Protein AF-A0A6G4N703-F1 (afdb_monomer_lite)

Secondary structure (DSSP, 8-state):
-HHHHHHHHHHHHHHHT-TTS---SS-S-------SS--HHHHHHHHHHH-SEEEEE-S---HHHHHHHHHHHHHHHHTT-EEEEE---TTS--

pLDDT: mean 94.82, std 5.96, range [60.69, 98.56]

Radius of gyration: 16.87 Å; chains: 1; bounding box: 32×31×45 Å

Foldseek 3Di:
DVVVVQQLVQLCCCQPPNVPDDGDDDNHDDDADDDPVGHPLVVVLVCLQPDQEEEAEDADDDPVNCVSCVVSVVVCVVVVYYYYYHYDCPVVHD

Sequence (94 aa):
MSRLLNDFNQSLKKGFIDKDISHKGNYTPKLLVNNKNEKVLSTIIDELQKCETFYFSVAFITESGLASLKAQLLDLSNKGVKGKILTSNYLGFN

Structure (mmCIF, N/CA/C/O backbone):
data_AF-A0A6G4N703-F1
#
_entry.id   AF-A0A6G4N703-F1
#
loop_
_atom_site.group_PDB
_atom_site.id
_atom_site.type_symbol
_atom_sit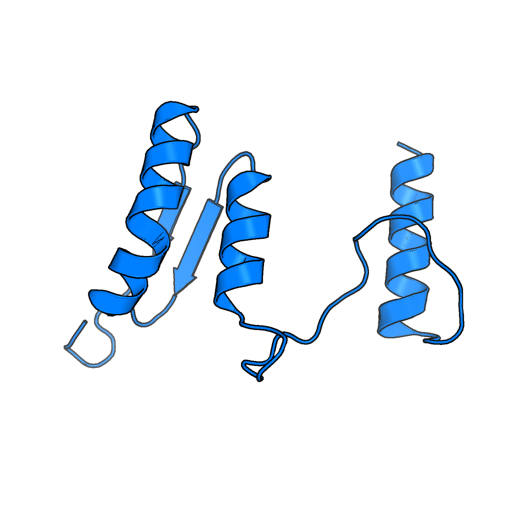e.label_atom_id
_atom_site.label_alt_id
_atom_site.label_comp_id
_atom_site.label_asym_id
_atom_site.label_entity_id
_atom_site.label_seq_id
_atom_site.pdbx_PDB_ins_code
_atom_site.Cartn_x
_atom_site.Cartn_y
_atom_site.Cartn_z
_atom_site.occupancy
_atom_site.B_iso_or_equiv
_atom_site.auth_seq_id
_atom_site.auth_comp_id
_atom_site.auth_asym_id
_atom_site.auth_atom_id
_atom_site.pdbx_PDB_model_num
ATOM 1 N N . MET A 1 1 ? -13.132 5.116 -21.550 1.00 68.25 1 MET A N 1
ATOM 2 C CA . MET A 1 1 ? -13.004 3.643 -21.481 1.00 68.25 1 MET A CA 1
ATOM 3 C C . MET A 1 1 ? -11.899 3.094 -22.388 1.00 68.25 1 MET A C 1
ATOM 5 O O . MET A 1 1 ? -11.006 2.433 -21.880 1.00 68.25 1 MET A O 1
ATOM 9 N N . SER A 1 2 ? -11.884 3.403 -23.693 1.00 84.69 2 SER A N 1
ATOM 10 C CA . SER A 1 2 ? -10.882 2.880 -24.652 1.00 84.69 2 SER A CA 1
ATOM 11 C C . SER A 1 2 ? -9.421 3.208 -24.305 1.00 84.69 2 SER A C 1
ATOM 13 O O . SER A 1 2 ? -8.554 2.348 -24.417 1.00 84.69 2 SER A O 1
ATOM 15 N N . ARG A 1 3 ? -9.140 4.430 -23.832 1.00 91.75 3 ARG A N 1
ATOM 16 C CA . ARG A 1 3 ? -7.783 4.846 -23.432 1.00 91.75 3 ARG A CA 1
ATOM 17 C C . ARG A 1 3 ? -7.240 4.056 -22.237 1.00 91.75 3 ARG A C 1
ATOM 19 O O . ARG A 1 3 ? -6.103 3.613 -22.291 1.00 91.75 3 ARG A O 1
ATOM 26 N N . LEU A 1 4 ? -8.068 3.828 -21.213 1.00 93.94 4 LEU A N 1
ATOM 27 C CA . LEU A 1 4 ? -7.687 3.038 -20.037 1.00 93.94 4 LEU A CA 1
ATOM 28 C C . LEU A 1 4 ? -7.313 1.605 -20.433 1.00 93.94 4 LEU A C 1
ATOM 30 O O . LEU A 1 4 ? -6.277 1.110 -20.014 1.00 93.94 4 LEU A O 1
ATOM 34 N N . LEU A 1 5 ? -8.126 0.969 -21.282 1.00 95.31 5 LEU A N 1
ATOM 35 C CA . LEU A 1 5 ? -7.853 -0.376 -21.799 1.00 95.31 5 LEU A CA 1
ATOM 36 C C . LEU A 1 5 ? -6.533 -0.436 -22.577 1.00 95.31 5 LEU A C 1
ATOM 38 O O . LEU A 1 5 ? -5.768 -1.382 -22.415 1.00 95.31 5 LEU A O 1
ATOM 42 N N . ASN A 1 6 ? -6.246 0.577 -23.397 1.00 94.56 6 ASN A N 1
ATOM 43 C CA . ASN A 1 6 ? -4.989 0.646 -24.141 1.00 94.56 6 ASN A CA 1
ATOM 44 C C . ASN A 1 6 ? -3.777 0.799 -23.213 1.00 94.56 6 ASN A C 1
ATOM 46 O O . ASN A 1 6 ? -2.815 0.046 -23.362 1.00 94.56 6 ASN A O 1
ATOM 50 N N . ASP A 1 7 ? -3.838 1.720 -22.250 1.00 95.44 7 ASP A N 1
ATOM 51 C CA . ASP A 1 7 ? -2.763 1.946 -21.277 1.00 95.44 7 ASP A CA 1
ATOM 52 C C . ASP A 1 7 ? -2.533 0.679 -20.426 1.00 95.44 7 ASP A C 1
ATOM 54 O O . ASP A 1 7 ? -1.404 0.210 -20.277 1.00 95.44 7 ASP A O 1
ATOM 58 N N . PHE A 1 8 ? -3.614 0.038 -19.968 1.00 96.00 8 PHE A N 1
ATOM 59 C CA . PHE A 1 8 ? -3.556 -1.198 -19.187 1.00 96.00 8 PHE A CA 1
ATOM 60 C C . PHE A 1 8 ? -2.943 -2.361 -19.980 1.00 96.00 8 PHE A C 1
ATOM 62 O O . PHE A 1 8 ? -2.034 -3.033 -19.496 1.00 96.00 8 PHE A O 1
ATOM 69 N N . ASN A 1 9 ? -3.369 -2.566 -21.231 1.00 95.25 9 ASN A N 1
ATOM 70 C CA . ASN A 1 9 ? -2.817 -3.613 -22.095 1.00 95.25 9 ASN A CA 1
ATOM 71 C C . ASN A 1 9 ? -1.326 -3.400 -22.389 1.00 95.25 9 ASN A C 1
ATOM 73 O O . ASN A 1 9 ? -0.573 -4.372 -22.460 1.00 95.25 9 ASN A O 1
ATOM 77 N N . GLN A 1 10 ? -0.879 -2.151 -22.552 1.00 96.06 10 GLN A N 1
ATOM 78 C CA . GLN A 1 10 ? 0.545 -1.848 -22.720 1.00 96.06 10 GLN A CA 1
ATOM 79 C C . GLN A 1 10 ? 1.342 -2.152 -21.447 1.00 96.06 10 GLN A C 1
ATOM 81 O O . GLN A 1 10 ? 2.390 -2.790 -21.527 1.00 96.06 10 GLN A O 1
ATOM 86 N N . SER A 1 11 ? 0.829 -1.764 -20.276 1.00 96.81 11 SER A N 1
ATOM 87 C CA . SER A 1 11 ? 1.428 -2.099 -18.980 1.00 96.81 11 SER A CA 1
ATOM 88 C C . SER A 1 11 ? 1.541 -3.607 -18.744 1.00 96.81 11 SER A C 1
ATOM 90 O O . SER A 1 11 ? 2.592 -4.079 -18.308 1.00 96.81 11 SER A O 1
ATOM 92 N N . LEU A 1 12 ? 0.497 -4.377 -19.076 1.00 96.50 12 LEU A N 1
ATOM 93 C CA . LEU A 1 12 ? 0.519 -5.837 -18.961 1.00 96.50 12 LEU A CA 1
ATOM 94 C C . LEU A 1 12 ? 1.546 -6.462 -19.903 1.00 96.50 12 LEU A C 1
ATOM 96 O O . LEU A 1 12 ? 2.361 -7.274 -19.467 1.00 96.50 12 LEU A O 1
ATOM 100 N N . LYS A 1 13 ? 1.550 -6.059 -21.181 1.00 96.44 13 LYS A N 1
ATOM 101 C CA . LYS A 1 13 ? 2.547 -6.546 -22.140 1.00 96.44 13 LYS A CA 1
ATOM 102 C C . LYS A 1 13 ? 3.964 -6.252 -21.648 1.00 96.44 13 LYS A C 1
ATOM 104 O O . LYS A 1 13 ? 4.808 -7.135 -21.728 1.00 96.44 13 LYS A O 1
ATOM 109 N N . LYS A 1 14 ? 4.209 -5.073 -21.066 1.00 96.94 14 LYS A N 1
ATOM 110 C CA . LYS A 1 14 ? 5.531 -4.721 -20.544 1.00 96.94 14 LYS A CA 1
ATOM 111 C C . LYS A 1 14 ? 5.946 -5.584 -19.358 1.00 96.94 14 LYS A C 1
ATOM 113 O O . LYS A 1 14 ? 7.077 -6.050 -19.293 1.00 96.94 14 LYS A O 1
ATOM 118 N N . GLY A 1 15 ? 5.043 -5.741 -18.395 1.00 96.19 15 GLY A N 1
ATOM 119 C CA . GLY A 1 15 ? 5.337 -6.434 -17.146 1.00 96.19 15 GLY A CA 1
ATOM 120 C C . GLY A 1 15 ? 5.446 -7.949 -17.280 1.00 96.19 15 GLY A C 1
ATOM 121 O O . GLY A 1 15 ? 6.206 -8.561 -16.537 1.00 96.19 15 GLY A O 1
ATOM 122 N N . PHE A 1 16 ? 4.689 -8.544 -18.206 1.00 97.31 16 PHE A N 1
ATOM 123 C CA . PHE A 1 16 ? 4.505 -9.996 -18.270 1.00 97.31 16 PHE A CA 1
ATOM 124 C C . PHE A 1 16 ? 4.968 -10.651 -19.579 1.00 97.31 16 PHE A C 1
ATOM 126 O O . PHE A 1 16 ? 5.094 -11.872 -19.601 1.00 97.31 16 PHE A O 1
ATOM 133 N N . ILE A 1 17 ? 5.189 -9.895 -20.663 1.00 97.31 17 ILE A N 1
ATOM 134 C CA . ILE A 1 17 ? 5.512 -10.464 -21.987 1.00 97.31 17 ILE A CA 1
ATOM 135 C C . ILE A 1 17 ? 6.864 -9.958 -22.498 1.00 97.31 17 ILE A C 1
ATOM 137 O O . ILE A 1 17 ? 7.734 -10.763 -22.813 1.00 97.31 17 ILE A O 1
ATOM 141 N N . ASP A 1 18 ? 7.049 -8.641 -22.581 1.00 96.94 18 ASP A N 1
ATOM 142 C CA . ASP A 1 18 ? 8.236 -8.028 -23.175 1.00 96.94 18 ASP A CA 1
ATOM 143 C C . ASP A 1 18 ? 8.634 -6.755 -22.421 1.00 96.94 18 ASP A C 1
ATOM 145 O O . ASP A 1 18 ? 7.985 -5.714 -22.518 1.00 96.94 18 ASP A O 1
ATOM 149 N N . LYS A 1 19 ? 9.746 -6.827 -21.687 1.00 95.25 19 LYS A N 1
ATOM 150 C CA . LYS A 1 19 ? 10.253 -5.723 -20.864 1.00 95.25 19 LYS A CA 1
ATOM 151 C C . LYS A 1 19 ? 10.693 -4.499 -21.672 1.00 95.25 19 LYS A C 1
ATOM 153 O O . LYS A 1 19 ? 10.756 -3.411 -21.093 1.00 95.25 19 LYS A O 1
ATOM 158 N N . ASP A 1 20 ? 11.015 -4.647 -22.957 1.00 95.69 20 ASP A N 1
ATOM 159 C CA . ASP A 1 20 ? 11.652 -3.599 -23.761 1.00 95.69 20 ASP A CA 1
ATOM 160 C C . ASP A 1 20 ? 10.629 -2.682 -24.449 1.00 95.69 20 ASP A C 1
ATOM 162 O O . ASP A 1 20 ? 10.971 -1.591 -24.912 1.00 95.69 20 ASP A O 1
ATOM 166 N N . ILE A 1 21 ? 9.341 -3.040 -24.419 1.00 93.69 21 ILE A N 1
ATOM 167 C CA . ILE A 1 21 ? 8.293 -2.171 -24.951 1.00 93.69 21 ILE A CA 1
ATOM 168 C C . ILE A 1 21 ? 8.065 -0.940 -24.063 1.00 93.69 21 ILE A C 1
ATOM 170 O O . ILE A 1 21 ? 8.128 -0.971 -22.822 1.00 93.69 21 ILE A O 1
ATOM 174 N N . SER A 1 22 ? 7.746 0.168 -24.727 1.00 90.19 22 SER A N 1
ATOM 175 C CA . SER A 1 22 ? 7.230 1.363 -24.068 1.00 90.19 22 SER A CA 1
ATOM 176 C C . SER A 1 22 ? 5.761 1.170 -23.689 1.00 90.19 22 SER A C 1
ATOM 178 O O . SER A 1 22 ? 5.016 0.454 -24.358 1.00 90.19 22 SER A O 1
ATOM 180 N N . HIS A 1 23 ? 5.344 1.826 -22.612 1.00 90.62 23 HIS A N 1
ATOM 181 C CA . HIS A 1 23 ? 3.964 1.826 -22.139 1.00 90.62 23 HIS A CA 1
ATOM 182 C C . HIS A 1 23 ? 3.586 3.220 -21.647 1.00 90.62 23 HIS A C 1
ATOM 184 O O . HIS A 1 23 ? 4.454 4.018 -21.283 1.00 90.62 23 HIS A O 1
ATOM 190 N N . LYS A 1 24 ? 2.285 3.501 -21.621 1.00 84.69 24 LYS A N 1
ATOM 191 C CA . LYS A 1 24 ? 1.710 4.681 -20.975 1.00 84.69 24 LYS A CA 1
ATOM 192 C C . LYS A 1 24 ? 0.905 4.250 -19.752 1.00 84.69 24 LYS A C 1
ATOM 194 O O . LYS A 1 24 ? 0.303 3.182 -19.751 1.00 84.69 24 LYS A O 1
ATOM 199 N N . GLY A 1 25 ? 0.876 5.102 -18.732 1.00 84.19 25 GLY A N 1
ATOM 200 C CA . GLY A 1 25 ? 0.190 4.820 -17.471 1.00 84.19 25 GLY A CA 1
ATOM 201 C C . GLY A 1 25 ? 1.075 4.110 -16.445 1.00 84.19 25 GLY A C 1
ATOM 202 O O . GLY A 1 25 ? 2.255 3.865 -16.679 1.00 84.19 25 GLY A O 1
ATOM 203 N N . ASN A 1 26 ? 0.485 3.803 -15.288 1.00 89.31 26 ASN A N 1
ATOM 204 C CA . ASN A 1 26 ? 1.203 3.352 -14.091 1.00 89.31 26 ASN A CA 1
ATOM 205 C C . ASN A 1 26 ? 0.759 1.947 -13.634 1.00 89.31 26 ASN A C 1
ATOM 207 O O . ASN A 1 26 ? 0.838 1.639 -12.451 1.00 89.31 26 ASN A O 1
ATOM 211 N N . TYR A 1 27 ? 0.275 1.105 -14.556 1.00 95.50 27 TYR A N 1
ATOM 212 C CA . TYR A 1 27 ? -0.331 -0.205 -14.248 1.00 95.50 27 TYR A CA 1
ATOM 213 C C . TYR A 1 27 ? 0.635 -1.388 -14.395 1.00 95.50 27 TYR A C 1
ATOM 215 O O . TYR A 1 27 ? 0.231 -2.547 -14.318 1.00 95.50 27 TYR A O 1
ATOM 223 N N . THR A 1 28 ? 1.908 -1.115 -14.673 1.00 96.81 28 THR A N 1
ATOM 224 C CA . THR A 1 28 ? 2.927 -2.154 -14.846 1.00 96.81 28 THR A CA 1
ATOM 225 C C . THR A 1 28 ? 3.234 -2.776 -13.481 1.00 96.81 28 THR A C 1
ATOM 227 O O . THR A 1 28 ? 3.448 -2.023 -12.526 1.00 96.81 28 THR A O 1
ATOM 230 N N . PRO A 1 29 ? 3.268 -4.116 -13.354 1.00 96.44 29 PRO A N 1
ATOM 231 C CA . PRO A 1 29 ? 3.595 -4.771 -12.093 1.00 96.44 29 PRO A CA 1
ATOM 232 C C . PRO A 1 29 ? 4.973 -4.330 -11.591 1.00 96.44 29 PRO A C 1
ATOM 234 O O . PRO A 1 29 ? 5.911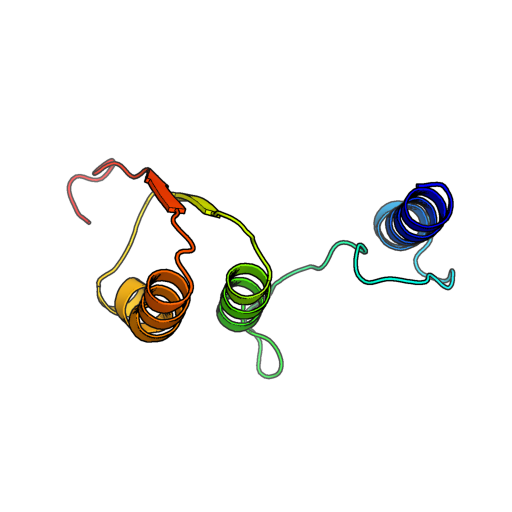 -4.155 -12.373 1.00 96.44 29 PRO A O 1
ATOM 237 N N . LYS A 1 30 ? 5.093 -4.167 -10.272 1.00 95.44 30 LYS A N 1
ATOM 238 C CA . LYS A 1 30 ? 6.341 -3.797 -9.602 1.00 95.44 30 LYS A CA 1
ATOM 239 C C . LYS A 1 30 ? 6.737 -4.865 -8.596 1.00 95.44 30 LYS A C 1
ATOM 241 O O . LYS A 1 30 ? 5.897 -5.366 -7.851 1.00 95.44 30 LYS A O 1
ATOM 246 N N . LEU A 1 31 ? 8.029 -5.172 -8.558 1.00 96.12 31 LEU A N 1
ATOM 247 C CA . LEU A 1 31 ? 8.619 -5.980 -7.502 1.00 96.12 31 LEU A CA 1
ATOM 248 C C . LEU A 1 31 ? 8.999 -5.057 -6.342 1.00 96.12 31 LEU A C 1
ATOM 250 O O . LEU A 1 31 ? 9.942 -4.283 -6.463 1.00 96.12 31 LEU A O 1
ATOM 254 N N . LEU A 1 32 ? 8.273 -5.151 -5.230 1.00 96.88 32 LEU A N 1
ATOM 255 C CA . LEU A 1 32 ? 8.529 -4.320 -4.057 1.00 96.88 32 LEU A CA 1
ATOM 256 C C . LEU A 1 32 ? 9.533 -5.012 -3.134 1.00 96.88 32 LEU A C 1
ATOM 258 O O . LEU A 1 32 ? 9.248 -6.070 -2.571 1.00 96.88 32 LEU A O 1
ATOM 262 N N . VAL A 1 33 ? 10.703 -4.401 -2.959 1.00 97.69 33 VAL A N 1
ATOM 263 C CA . VAL A 1 33 ? 11.757 -4.895 -2.062 1.00 97.69 33 VAL A CA 1
ATOM 264 C C . VAL A 1 33 ? 12.234 -3.758 -1.177 1.00 97.69 33 VAL A C 1
ATOM 266 O O . VAL A 1 33 ? 12.436 -2.637 -1.632 1.00 97.69 33 VAL A O 1
ATOM 269 N N . ASN A 1 34 ? 12.475 -4.055 0.098 1.00 97.50 34 ASN A N 1
ATOM 270 C CA . ASN A 1 34 ? 13.119 -3.104 0.991 1.00 97.50 34 ASN A CA 1
ATOM 271 C C . ASN A 1 34 ? 14.613 -3.004 0.660 1.00 97.50 34 ASN A C 1
ATOM 273 O O . ASN A 1 34 ? 15.409 -3.829 1.100 1.00 97.50 34 ASN A O 1
ATOM 277 N N . ASN A 1 35 ? 15.006 -1.963 -0.066 1.00 96.06 35 ASN A N 1
ATOM 278 C CA . ASN A 1 35 ? 16.400 -1.630 -0.355 1.00 96.06 35 ASN A CA 1
ATOM 279 C C . ASN A 1 35 ? 16.714 -0.190 0.115 1.00 96.06 35 ASN A C 1
ATOM 281 O O . ASN A 1 35 ? 16.003 0.349 0.969 1.00 96.06 35 ASN A O 1
ATOM 285 N N . LYS A 1 36 ? 17.834 0.403 -0.319 1.00 94.31 36 LYS A N 1
ATOM 286 C CA . LYS A 1 36 ? 18.226 1.772 0.082 1.00 94.31 36 LYS A CA 1
ATOM 287 C C . LYS A 1 36 ? 17.406 2.864 -0.617 1.00 94.31 36 LYS A C 1
ATOM 289 O O . LYS A 1 36 ? 17.283 3.953 -0.072 1.00 94.31 36 LYS A O 1
ATOM 294 N N . ASN A 1 37 ? 16.849 2.557 -1.784 1.00 93.25 37 ASN A N 1
ATOM 295 C CA . ASN A 1 37 ? 16.152 3.499 -2.658 1.00 93.25 37 ASN A CA 1
ATOM 296 C C . ASN A 1 37 ? 14.625 3.324 -2.599 1.00 93.25 37 ASN A C 1
ATOM 298 O O . ASN A 1 37 ? 13.888 4.263 -2.872 1.00 93.25 37 ASN A O 1
ATOM 302 N N . GLU A 1 38 ? 14.149 2.130 -2.240 1.00 93.62 38 GLU A N 1
ATOM 303 C CA . GLU A 1 38 ? 12.738 1.750 -2.219 1.00 93.62 38 GLU A CA 1
ATOM 304 C C . GLU A 1 38 ? 12.393 0.987 -0.936 1.00 93.62 38 GLU A C 1
ATOM 306 O O . GLU A 1 38 ? 13.180 0.180 -0.429 1.00 93.62 38 GLU A O 1
ATOM 311 N N . LYS A 1 39 ? 11.194 1.245 -0.409 1.00 97.62 39 LYS A N 1
ATOM 312 C CA . LYS A 1 39 ? 10.593 0.520 0.711 1.00 97.62 39 LYS A CA 1
ATOM 313 C C . LYS A 1 39 ? 9.163 0.149 0.357 1.00 97.62 39 LYS A C 1
ATOM 315 O O . LYS A 1 39 ? 8.443 0.962 -0.215 1.00 97.62 39 LYS A O 1
ATOM 320 N N . VAL A 1 40 ? 8.728 -1.026 0.807 1.00 98.00 40 VAL A N 1
ATOM 321 C CA . VAL A 1 40 ? 7.340 -1.495 0.640 1.00 98.00 40 VAL A CA 1
ATOM 322 C C . VAL A 1 40 ? 6.343 -0.500 1.252 1.00 98.00 40 VAL A C 1
ATOM 324 O O . VAL A 1 40 ? 5.297 -0.230 0.668 1.00 98.00 40 VAL A O 1
ATOM 327 N N . LEU A 1 41 ? 6.694 0.102 2.397 1.00 97.88 41 LEU A N 1
ATOM 328 C CA . LEU A 1 41 ? 5.870 1.105 3.081 1.00 97.88 41 LEU A CA 1
ATOM 329 C C . LEU A 1 41 ? 5.527 2.299 2.180 1.00 97.88 41 LEU A C 1
ATOM 331 O O . LEU A 1 41 ? 4.388 2.756 2.190 1.00 97.88 41 LEU A O 1
ATOM 335 N N . SER A 1 42 ? 6.489 2.783 1.390 1.00 96.94 42 SER A N 1
ATOM 336 C CA . SER A 1 42 ? 6.284 3.937 0.513 1.00 96.94 42 SER A CA 1
ATOM 337 C C . SER A 1 42 ? 5.202 3.658 -0.527 1.00 96.94 42 SER A C 1
ATOM 339 O O . SER A 1 42 ? 4.342 4.503 -0.751 1.00 96.94 42 SER A O 1
ATOM 341 N N . THR A 1 43 ? 5.194 2.456 -1.110 1.00 97.56 43 THR A N 1
ATOM 342 C CA . THR A 1 43 ? 4.152 2.037 -2.054 1.00 97.56 43 THR A CA 1
ATOM 343 C C . THR A 1 43 ? 2.802 1.863 -1.367 1.00 97.56 43 THR A C 1
ATOM 345 O O . THR A 1 43 ? 1.801 2.326 -1.895 1.00 97.56 43 THR A O 1
ATOM 348 N N . ILE A 1 44 ? 2.754 1.261 -0.171 1.00 98.19 44 ILE A N 1
ATOM 349 C CA . ILE A 1 44 ? 1.496 1.126 0.587 1.00 98.19 44 ILE A CA 1
ATOM 350 C C . ILE A 1 44 ? 0.873 2.504 0.856 1.00 98.19 44 ILE A C 1
ATOM 352 O O . ILE A 1 44 ? -0.331 2.670 0.677 1.00 98.19 44 ILE A O 1
ATOM 356 N N . ILE A 1 45 ? 1.677 3.493 1.258 1.00 97.88 45 ILE A N 1
ATOM 357 C CA . ILE A 1 45 ? 1.211 4.866 1.500 1.00 97.88 45 ILE A CA 1
ATOM 358 C C . ILE A 1 45 ? 0.725 5.524 0.202 1.00 97.88 45 ILE A C 1
ATOM 360 O O . ILE A 1 45 ? -0.346 6.127 0.194 1.00 97.88 45 ILE A O 1
ATOM 364 N N . ASP A 1 46 ? 1.484 5.392 -0.887 1.00 97.31 46 ASP A N 1
ATOM 365 C CA . ASP A 1 46 ? 1.139 5.968 -2.192 1.00 97.31 46 ASP A CA 1
ATOM 366 C C . ASP A 1 46 ? -0.192 5.415 -2.739 1.00 97.31 46 ASP A C 1
ATOM 368 O O . ASP A 1 46 ? -1.023 6.177 -3.234 1.00 97.31 46 ASP A O 1
ATOM 372 N N . GLU A 1 47 ? -0.439 4.111 -2.584 1.00 97.81 47 GLU A N 1
ATOM 373 C CA . GLU A 1 47 ? -1.708 3.477 -2.967 1.00 97.81 47 GLU A CA 1
ATOM 374 C C . GLU A 1 47 ? -2.860 3.887 -2.036 1.00 97.81 47 GLU A C 1
ATOM 376 O O . GLU A 1 47 ? -3.955 4.216 -2.498 1.00 97.81 47 GLU A O 1
ATOM 381 N N . LEU A 1 48 ? -2.613 3.948 -0.722 1.00 98.00 48 LEU A N 1
ATOM 382 C CA . LEU A 1 48 ? -3.600 4.396 0.265 1.00 98.00 48 LEU A CA 1
ATOM 383 C C . LEU A 1 48 ? -4.106 5.813 -0.028 1.00 98.00 48 LEU A C 1
ATOM 385 O O . LEU A 1 48 ? -5.305 6.059 0.061 1.00 98.00 48 LEU A O 1
ATOM 389 N N . GLN A 1 49 ? -3.222 6.732 -0.422 1.00 96.56 49 GLN A N 1
ATOM 390 C CA . GLN A 1 49 ? -3.579 8.124 -0.720 1.00 96.56 49 GLN A CA 1
ATOM 391 C C . GLN A 1 49 ? -4.476 8.294 -1.954 1.00 96.56 49 GLN A C 1
ATOM 393 O O . GLN A 1 49 ? -5.141 9.327 -2.073 1.00 96.56 49 GLN A O 1
ATOM 398 N N . LYS A 1 50 ? -4.477 7.318 -2.870 1.00 96.81 50 LYS A N 1
ATOM 399 C CA . LYS A 1 50 ? -5.197 7.371 -4.154 1.00 96.81 50 LYS A CA 1
ATOM 400 C C . LYS A 1 50 ? -6.465 6.522 -4.169 1.00 96.81 50 LYS A C 1
ATOM 402 O O . LYS A 1 50 ? -7.301 6.715 -5.048 1.00 96.81 50 LYS A O 1
ATOM 407 N N . CYS A 1 51 ? -6.594 5.569 -3.247 1.00 97.50 51 CYS A N 1
ATOM 408 C CA . CYS A 1 51 ? -7.735 4.664 -3.204 1.00 97.50 51 CYS A CA 1
ATOM 409 C C . CYS A 1 51 ? -9.006 5.347 -2.666 1.00 97.50 51 CYS A C 1
ATOM 411 O O . CYS A 1 51 ? -8.948 6.252 -1.835 1.00 97.50 51 CYS A O 1
ATOM 413 N N . GLU A 1 52 ? -10.171 4.873 -3.111 1.00 98.19 52 GLU A N 1
ATOM 414 C CA . GLU A 1 52 ? -11.475 5.292 -2.569 1.00 98.19 52 GLU A CA 1
ATOM 415 C C . GLU A 1 52 ? -11.856 4.503 -1.302 1.00 98.19 52 GLU A C 1
ATOM 417 O O . GLU A 1 52 ? -12.591 4.987 -0.442 1.00 98.19 52 GLU A O 1
ATOM 422 N N . THR A 1 53 ? -11.356 3.271 -1.178 1.00 98.38 53 THR A N 1
ATOM 423 C CA . THR A 1 53 ? -11.502 2.393 -0.012 1.00 98.38 53 THR A CA 1
ATOM 424 C C . THR A 1 53 ? -10.379 1.355 -0.010 1.00 98.38 53 THR A C 1
ATOM 426 O O . THR A 1 53 ? -9.824 1.041 -1.065 1.00 98.38 53 THR A O 1
ATOM 429 N N . PHE A 1 54 ? -10.050 0.795 1.157 1.00 98.56 54 PHE A N 1
ATOM 430 C CA . PHE A 1 54 ? -9.033 -0.251 1.287 1.00 98.56 54 PHE A CA 1
ATOM 431 C C . PHE A 1 54 ? -9.528 -1.438 2.119 1.00 98.56 54 PHE A C 1
ATOM 433 O O . PHE A 1 54 ? -10.294 -1.287 3.073 1.00 98.56 54 PHE A O 1
ATOM 440 N N . TYR A 1 55 ? -9.035 -2.628 1.780 1.00 98.50 55 TYR A N 1
ATOM 441 C CA . TYR A 1 55 ? -9.259 -3.857 2.534 1.00 98.50 55 TYR A CA 1
ATOM 442 C C . TYR A 1 55 ? -7.922 -4.568 2.711 1.00 98.50 55 TYR A C 1
ATOM 444 O O . TYR A 1 55 ? -7.334 -5.034 1.737 1.00 98.50 55 TYR A O 1
ATOM 452 N N . PHE A 1 56 ? -7.437 -4.662 3.945 1.00 98.25 56 PHE A N 1
ATOM 453 C CA . PHE A 1 56 ? -6.245 -5.444 4.256 1.00 98.25 56 PHE A CA 1
ATOM 454 C C . PHE A 1 56 ? -6.650 -6.783 4.852 1.00 98.25 56 PHE A C 1
ATOM 456 O O . PHE A 1 56 ? -7.324 -6.827 5.874 1.00 98.25 56 PHE A O 1
ATOM 463 N N . SER A 1 57 ? -6.220 -7.871 4.220 1.00 97.88 57 SER A N 1
ATOM 464 C CA . SER A 1 57 ? -6.275 -9.218 4.786 1.00 97.88 57 SER A CA 1
ATOM 465 C C . SER A 1 57 ? -4.848 -9.627 5.118 1.00 97.88 57 SER A C 1
ATOM 467 O O . SER A 1 57 ? -4.118 -10.101 4.249 1.00 97.88 57 SER A O 1
ATOM 469 N N . VAL A 1 58 ? -4.427 -9.364 6.353 1.00 96.69 58 VAL A N 1
ATOM 470 C CA . VAL A 1 58 ? -3.037 -9.509 6.798 1.00 96.69 58 VAL A CA 1
ATOM 471 C C . VAL A 1 58 ? -2.989 -10.328 8.081 1.00 96.69 58 VAL A C 1
ATOM 473 O O . VAL A 1 58 ? -3.788 -10.122 8.986 1.00 96.69 58 VAL A O 1
ATOM 476 N N . ALA A 1 59 ? -2.058 -11.280 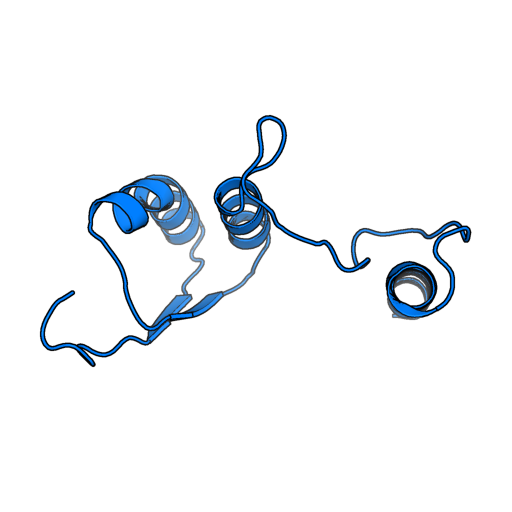8.151 1.00 95.44 59 ALA A N 1
ATOM 477 C CA . ALA A 1 59 ? -2.011 -12.253 9.240 1.00 95.44 59 ALA A CA 1
ATOM 478 C C . ALA A 1 59 ? -1.459 -11.689 10.560 1.00 95.44 59 ALA A C 1
ATOM 480 O O . ALA A 1 59 ? -1.887 -12.129 11.618 1.00 95.44 59 ALA A O 1
ATOM 481 N N . PHE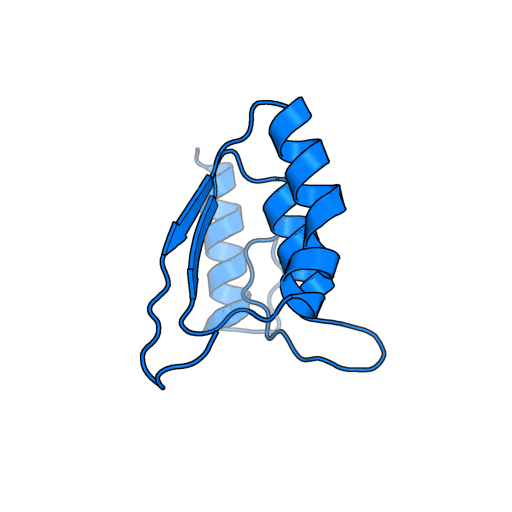 A 1 60 ? -0.509 -10.752 10.503 1.00 94.94 60 PHE A N 1
ATOM 482 C CA . PHE A 1 60 ? 0.187 -10.228 11.679 1.00 94.94 60 PHE A CA 1
ATOM 483 C C . PHE A 1 60 ? 0.400 -8.721 11.552 1.00 94.94 60 PHE A C 1
ATOM 485 O O . PHE A 1 60 ? 0.763 -8.231 10.479 1.00 94.94 60 PHE A O 1
ATOM 492 N N . ILE A 1 61 ? 0.171 -7.987 12.640 1.00 95.81 61 ILE A N 1
ATOM 493 C CA . ILE A 1 61 ? 0.304 -6.528 12.691 1.00 95.81 61 ILE A CA 1
ATOM 494 C C . ILE A 1 61 ? 1.004 -6.168 13.995 1.00 95.81 61 ILE A C 1
ATOM 496 O O . ILE A 1 61 ? 0.474 -6.457 15.056 1.00 95.81 61 ILE A O 1
ATOM 500 N N . THR A 1 62 ? 2.147 -5.488 13.919 1.00 95.88 62 THR A N 1
ATOM 501 C CA . THR A 1 62 ? 2.806 -4.926 15.106 1.00 95.88 62 THR A CA 1
ATOM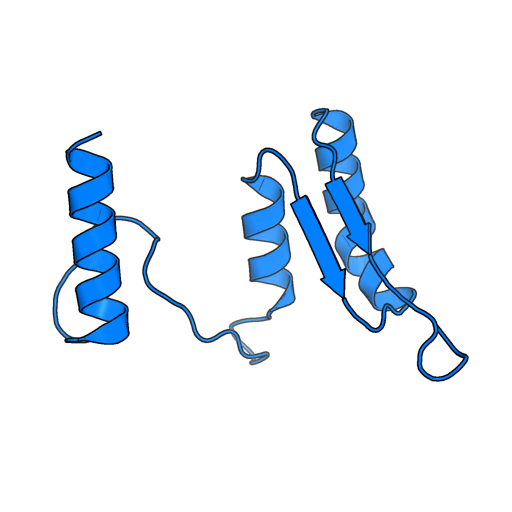 502 C C . THR A 1 62 ? 2.339 -3.498 15.377 1.00 95.88 62 THR A C 1
ATOM 504 O O . THR A 1 62 ? 1.978 -2.762 14.451 1.00 95.88 62 THR A O 1
ATOM 507 N N . GLU A 1 63 ? 2.445 -3.046 16.629 1.00 95.81 63 GLU A N 1
ATOM 508 C CA . GLU A 1 63 ? 2.175 -1.648 16.999 1.00 95.81 63 GLU A CA 1
ATOM 509 C C . GLU A 1 63 ? 3.031 -0.653 16.200 1.00 95.81 63 GLU A C 1
ATOM 511 O O . GLU A 1 63 ? 2.524 0.358 15.714 1.00 95.81 63 GLU A O 1
ATOM 516 N N . SER A 1 64 ? 4.321 -0.950 16.007 1.00 96.62 64 SER A N 1
ATOM 517 C CA . SER A 1 64 ? 5.244 -0.098 15.244 1.00 96.62 64 SER A CA 1
ATOM 518 C C . SER A 1 64 ? 4.891 -0.027 13.753 1.00 96.62 64 SER A C 1
ATOM 520 O O . SER A 1 64 ? 4.989 1.038 13.133 1.00 96.62 64 SER A O 1
ATOM 522 N N . GLY A 1 65 ? 4.423 -1.137 13.177 1.00 95.50 65 GLY A N 1
ATOM 523 C CA . GLY A 1 65 ? 3.905 -1.179 11.812 1.00 95.50 65 GLY A CA 1
ATOM 524 C C . GLY A 1 65 ? 2.654 -0.316 11.661 1.00 95.50 65 GLY A C 1
ATOM 525 O O . GLY A 1 65 ? 2.574 0.502 10.744 1.00 95.50 65 GLY A O 1
ATOM 526 N N . LEU A 1 66 ? 1.712 -0.423 12.603 1.00 96.12 66 LEU A N 1
ATOM 527 C CA . LEU A 1 66 ? 0.493 0.387 12.596 1.00 96.12 66 LEU A CA 1
ATOM 528 C C . LEU A 1 66 ? 0.790 1.878 12.817 1.00 96.12 66 LEU A C 1
ATOM 530 O O . LEU A 1 66 ? 0.218 2.730 12.135 1.00 96.12 66 LEU A O 1
ATOM 534 N N . ALA A 1 67 ? 1.722 2.208 13.715 1.00 97.31 67 ALA A N 1
ATOM 535 C CA . ALA A 1 67 ? 2.162 3.580 13.959 1.00 97.31 67 ALA A CA 1
ATOM 536 C C . ALA A 1 67 ? 2.700 4.245 12.682 1.00 97.31 67 ALA A C 1
ATOM 538 O O . ALA A 1 67 ? 2.400 5.412 12.427 1.00 97.31 67 ALA A O 1
ATOM 539 N N . SER A 1 68 ? 3.403 3.482 11.838 1.00 97.00 68 SER A N 1
ATOM 540 C CA . SER A 1 68 ? 3.939 3.955 10.553 1.00 97.00 68 SER A CA 1
ATOM 541 C C . SER A 1 68 ? 2.848 4.364 9.550 1.00 97.00 68 SER A C 1
ATOM 543 O O . SER A 1 68 ? 3.105 5.170 8.659 1.00 97.00 68 SER A O 1
ATOM 545 N N . LEU A 1 69 ? 1.625 3.844 9.698 1.00 97.50 69 LEU A N 1
ATOM 546 C CA . LEU A 1 69 ? 0.469 4.166 8.850 1.00 97.50 69 LEU A CA 1
ATOM 547 C C . LEU A 1 69 ? -0.500 5.166 9.498 1.00 97.50 69 LEU A C 1
ATOM 549 O O . LEU A 1 69 ? -1.360 5.720 8.815 1.00 97.50 69 LEU A O 1
ATOM 553 N N . LYS A 1 70 ? -0.376 5.420 10.806 1.00 96.88 70 LYS A N 1
ATOM 554 C CA . LYS A 1 70 ? -1.383 6.124 11.615 1.00 96.88 70 LYS A CA 1
ATOM 555 C C . LYS A 1 70 ? -1.714 7.525 11.098 1.00 96.88 70 LYS A C 1
ATOM 557 O O . LYS A 1 70 ? -2.888 7.874 11.021 1.00 96.88 70 LYS A O 1
ATOM 562 N N . ALA A 1 71 ? -0.700 8.302 10.718 1.00 96.88 71 ALA A N 1
ATOM 563 C CA . ALA A 1 71 ? -0.901 9.643 10.167 1.00 96.88 71 ALA A CA 1
ATOM 564 C C . ALA A 1 71 ? -1.676 9.601 8.837 1.00 96.88 71 ALA A C 1
ATOM 566 O O . ALA A 1 71 ? -2.651 10.323 8.667 1.00 96.88 71 ALA A O 1
ATOM 567 N N . GLN A 1 72 ? -1.311 8.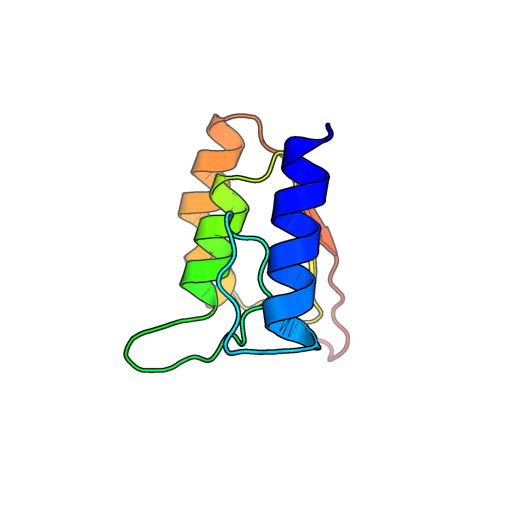683 7.938 1.00 97.38 72 GLN A N 1
ATOM 568 C CA . GLN A 1 72 ? -1.964 8.539 6.633 1.00 97.38 72 GLN A CA 1
ATOM 569 C C . GLN A 1 72 ? -3.413 8.057 6.772 1.00 97.38 72 GLN A C 1
ATOM 571 O O . GLN A 1 72 ? -4.304 8.557 6.094 1.00 97.38 72 GLN A O 1
ATOM 576 N N . LEU A 1 73 ? -3.675 7.124 7.691 1.00 97.88 73 LEU A N 1
ATOM 577 C CA . LEU A 1 73 ? -5.032 6.660 7.989 1.00 97.88 73 LEU A CA 1
ATOM 578 C C . LEU A 1 73 ? -5.911 7.772 8.581 1.00 97.88 73 LEU A C 1
ATOM 580 O O . LEU A 1 73 ? -7.099 7.839 8.266 1.00 97.88 73 LEU A O 1
ATOM 584 N N . LEU A 1 74 ? -5.341 8.661 9.401 1.00 98.06 74 LEU A N 1
ATOM 585 C CA . LEU A 1 74 ? -6.049 9.836 9.911 1.00 98.06 74 LEU A CA 1
ATOM 586 C C . LEU A 1 74 ? -6.398 10.813 8.779 1.00 98.06 74 LEU A C 1
ATOM 588 O O . LEU A 1 74 ? -7.539 11.263 8.698 1.00 98.06 74 LEU A O 1
ATOM 592 N N . ASP A 1 75 ? -5.461 11.082 7.869 1.00 97.81 75 ASP A N 1
ATOM 593 C CA . ASP A 1 75 ? -5.709 11.935 6.702 1.00 97.81 75 ASP A CA 1
ATOM 594 C C . ASP A 1 75 ? -6.811 11.362 5.800 1.00 97.81 75 ASP A C 1
ATOM 596 O O . ASP A 1 75 ? -7.677 12.099 5.325 1.00 97.81 75 ASP A O 1
ATOM 600 N N . LEU A 1 76 ? -6.824 10.042 5.594 1.00 98.06 76 LEU A N 1
ATOM 601 C CA . LEU A 1 76 ? -7.897 9.353 4.873 1.00 98.06 76 LEU A CA 1
ATOM 602 C C . LEU A 1 76 ? -9.242 9.474 5.589 1.00 98.06 76 LEU A C 1
ATOM 604 O O . LEU A 1 76 ? -10.244 9.792 4.948 1.00 98.06 76 LEU A O 1
ATOM 608 N N . SER A 1 77 ? -9.263 9.306 6.913 1.00 97.94 77 SER A N 1
ATOM 609 C CA . SER A 1 77 ? -10.470 9.496 7.720 1.00 97.94 77 SER A CA 1
ATOM 610 C C . SER A 1 77 ? -11.021 10.918 7.584 1.00 97.94 77 SER A C 1
ATOM 612 O O . SER A 1 77 ? -12.226 11.091 7.408 1.00 97.94 77 SER A O 1
ATOM 614 N N . ASN A 1 78 ? -10.151 11.933 7.597 1.00 98.12 78 ASN A N 1
ATOM 615 C CA . ASN A 1 78 ? -10.536 13.335 7.400 1.00 98.12 78 ASN A CA 1
ATOM 616 C C . ASN A 1 78 ? -11.119 13.591 5.999 1.00 98.12 78 ASN A C 1
ATOM 618 O O . ASN A 1 78 ? -11.985 14.448 5.839 1.00 98.12 78 ASN A O 1
ATOM 622 N N . LYS A 1 79 ? -10.688 12.823 4.990 1.00 97.44 79 LYS A N 1
ATOM 623 C CA . LYS A 1 79 ? -11.244 12.832 3.624 1.00 97.44 79 LYS A CA 1
ATOM 624 C C . LYS A 1 79 ? -12.513 11.981 3.469 1.00 97.44 79 LYS A C 1
ATOM 626 O O . LYS A 1 79 ? -13.069 11.921 2.377 1.00 97.44 79 LYS A O 1
ATOM 631 N N . GLY A 1 80 ? -12.969 11.304 4.524 1.00 98.12 80 GLY A N 1
ATOM 632 C CA . GLY A 1 80 ? -14.122 10.401 4.479 1.00 98.12 80 GLY A CA 1
ATOM 633 C C . GLY A 1 80 ? -13.836 9.028 3.859 1.00 98.12 80 GLY A C 1
ATOM 634 O O . GLY A 1 80 ? -14.769 8.247 3.666 1.00 98.12 80 GLY A O 1
ATOM 635 N N . VAL A 1 81 ? -12.570 8.705 3.580 1.00 98.38 81 VAL A N 1
ATOM 636 C CA . VAL A 1 81 ? -12.156 7.391 3.075 1.00 98.38 81 VAL A CA 1
ATOM 637 C C . VAL A 1 81 ? -12.167 6.390 4.226 1.00 98.38 81 VAL A C 1
ATOM 639 O O . VAL A 1 81 ? -11.525 6.583 5.259 1.00 98.38 81 VAL A O 1
ATOM 642 N N . LYS A 1 82 ? -12.905 5.294 4.043 1.00 98.06 82 LYS A N 1
ATOM 643 C CA . LYS A 1 82 ? -13.018 4.200 5.015 1.00 98.06 82 LYS A CA 1
ATOM 644 C C . LYS A 1 82 ? -12.392 2.936 4.448 1.00 98.06 82 LYS A C 1
ATOM 646 O O . LYS A 1 82 ? -12.450 2.693 3.244 1.00 98.06 82 LYS A O 1
ATOM 651 N N . GLY A 1 83 ? -11.866 2.093 5.326 1.00 97.81 83 GLY A N 1
ATOM 652 C CA . GLY A 1 83 ? -11.354 0.777 4.961 1.00 97.81 83 GLY A CA 1
ATOM 653 C C . GLY A 1 83 ? -11.625 -0.268 6.033 1.00 97.81 83 GLY A C 1
ATOM 654 O O . GLY A 1 83 ? -12.237 0.025 7.063 1.00 97.81 83 GLY A O 1
ATOM 655 N N . LYS A 1 84 ? -11.194 -1.503 5.777 1.00 98.44 84 LYS A N 1
ATOM 656 C CA . LYS A 1 84 ? -11.300 -2.620 6.724 1.00 98.44 84 LYS A CA 1
ATOM 657 C C . LYS A 1 84 ? -9.971 -3.354 6.833 1.00 98.44 84 LYS A C 1
ATOM 659 O O . LYS A 1 84 ? -9.217 -3.443 5.866 1.00 98.44 84 LYS A O 1
ATOM 664 N N . ILE A 1 85 ? -9.726 -3.921 8.007 1.00 97.88 85 ILE A N 1
ATOM 665 C CA . ILE A 1 85 ? -8.603 -4.817 8.271 1.00 97.88 85 ILE A CA 1
ATOM 666 C C . ILE A 1 85 ? -9.178 -6.125 8.804 1.00 97.88 85 ILE A C 1
ATOM 668 O O . ILE A 1 85 ? -9.987 -6.117 9.729 1.00 97.88 85 ILE A O 1
ATOM 672 N N . LEU A 1 86 ? -8.762 -7.233 8.205 1.00 97.56 86 LEU A N 1
ATOM 673 C CA . LEU A 1 86 ? -9.026 -8.588 8.652 1.00 97.56 86 LEU A CA 1
ATOM 674 C C . LEU A 1 86 ? -7.700 -9.207 9.095 1.00 97.56 86 LEU A C 1
ATOM 676 O O . LEU A 1 86 ? -6.740 -9.242 8.324 1.00 97.56 86 LEU A O 1
ATOM 680 N N . THR A 1 87 ? -7.671 -9.682 10.337 1.00 96.44 87 THR A N 1
ATOM 681 C CA . THR A 1 87 ? -6.536 -10.380 10.947 1.00 96.44 87 THR A CA 1
ATOM 682 C C . THR A 1 87 ? -7.047 -11.446 11.918 1.00 96.44 87 THR A C 1
ATOM 684 O O . THR A 1 87 ? -8.230 -11.465 12.263 1.00 96.44 87 THR A O 1
ATOM 687 N N . SER A 1 88 ? -6.163 -12.340 12.349 1.00 95.19 88 SER A N 1
ATOM 688 C CA . SER A 1 88 ? -6.424 -13.361 13.360 1.00 95.19 88 SER A CA 1
ATOM 689 C C . SER A 1 88 ? -5.194 -13.510 14.247 1.00 95.19 88 SER A C 1
ATOM 691 O O . SER A 1 88 ? -4.070 -13.279 13.814 1.00 95.19 88 SER A O 1
ATOM 693 N N . ASN A 1 89 ? -5.374 -13.956 15.482 1.00 92.81 89 ASN A N 1
ATOM 694 C CA . ASN A 1 89 ? -4.286 -14.307 16.394 1.00 92.81 89 ASN A CA 1
ATOM 695 C C . ASN A 1 89 ? -3.786 -15.740 16.137 1.00 92.81 89 ASN A C 1
ATOM 697 O O . ASN A 1 89 ? -3.741 -16.555 17.054 1.00 92.81 89 ASN A O 1
ATOM 701 N N . TYR A 1 90 ? -3.430 -16.065 14.887 1.00 88.12 90 TYR A N 1
ATOM 702 C CA . TYR A 1 90 ? -3.100 -17.440 14.475 1.00 88.12 90 TYR A CA 1
ATOM 703 C C . TYR A 1 90 ? -2.017 -18.094 15.352 1.00 88.12 90 TYR A C 1
ATOM 705 O O . TYR A 1 90 ? -2.151 -19.255 15.726 1.00 88.12 90 TYR A O 1
ATOM 713 N N . LEU A 1 91 ? -0.980 -17.338 15.728 1.00 87.50 91 LEU A N 1
ATOM 714 C CA . LEU A 1 91 ? 0.105 -17.816 16.594 1.00 87.50 91 LEU A CA 1
ATOM 715 C C . LEU A 1 91 ? -0.108 -17.495 18.086 1.00 87.50 91 LEU A C 1
ATOM 717 O O . LEU A 1 91 ? 0.812 -17.651 18.882 1.00 87.50 91 LEU A O 1
ATOM 721 N N . GLY A 1 92 ? -1.294 -17.021 18.479 1.00 84.50 92 GLY A N 1
ATOM 722 C CA . GLY A 1 92 ? -1.612 -16.661 19.866 1.00 84.50 92 GLY A CA 1
ATOM 723 C C . GLY A 1 92 ? -1.052 -15.314 20.340 1.00 84.50 92 GLY A C 1
ATOM 724 O O . GLY A 1 92 ? -1.202 -14.985 21.513 1.00 84.50 92 GLY A O 1
ATOM 725 N N . PHE A 1 93 ? -0.448 -14.521 19.450 1.00 74.12 93 PHE A N 1
ATOM 726 C CA . PHE A 1 93 ? 0.048 -13.172 19.739 1.00 74.12 93 PHE A CA 1
ATOM 727 C C . PHE A 1 93 ? -0.154 -12.257 18.522 1.00 74.12 93 PHE A C 1
ATOM 729 O O . PHE A 1 93 ? -0.068 -12.735 17.389 1.00 74.12 93 PHE A O 1
ATOM 736 N N . ASN A 1 94 ? -0.434 -10.974 18.765 1.00 60.69 94 ASN A N 1
ATOM 737 C CA . ASN A 1 94 ? -0.475 -9.869 17.797 1.00 60.69 94 ASN A CA 1
ATOM 738 C C . ASN A 1 94 ? -0.010 -8.597 18.504 1.00 60.69 94 ASN A C 1
ATOM 740 O O . ASN A 1 94 ? -0.512 -8.371 19.627 1.00 60.69 94 ASN A O 1
#

Organism: Staphylococcus aureus (NCBI:txid1280)